Protein AF-A0A9W8E7C9-F1 (afdb_monomer)

Radius of gyration: 23.58 Å; Cα contacts (8 Å, |Δi|>4): 31; chains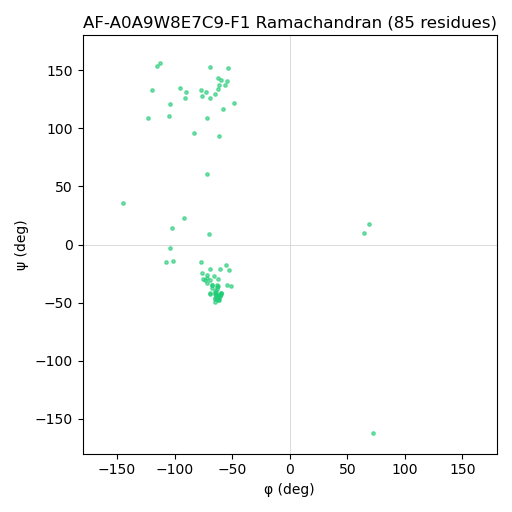: 1; bounding box: 63×36×52 Å

Sequence (87 aa):
MSSTQPTSTTRQQCQRQVLTASFRHKPPQERAELQEAMANTSNWNNLLYTARQRRGPCYDPATGMYHFARNSKLYYSVTDPAHWKPQ

Organism: NCBI:txid2761393

Secondary structure (DSSP, 8-state):
----PPPHHHHHHHHHHHTTTT-----HHHHHHHHHHHHHHHHHHHHHHHHHHHH--EEETTTTEEE--TT-GGGS----GGG----

Mean predicted aligned error: 14.6 Å

Solvent-accessible surface area (backbone atoms only — not comparable to full-atom values): 5656 Å² total; per-residue (Å²): 142,81,86,83,77,83,61,74,68,60,60,58,52,56,60,57,52,67,77,65,75,69,79,67,81,62,56,72,66,61,46,50,53,48,51,50,51,52,50,51,51,51,51,50,51,50,52,52,51,53,50,57,54,67,65,61,68,45,76,38,84,92,77,74,43,72,50,59,60,86,89,36,74,66,61,78,42,95,66,66,78,89,73,74,72,74,130

Foldseek 3Di:
DDDDDDDPVVVVVVVVVVVVPPPPVDPPVVVVVVVVVVVVVVVVVVVVVVVVLVVAWDQDPVVRDTDDDPPDPVVPDPDDSVPDDRD

pLDDT: mean 73.69, std 17.36, range [40.31, 97.62]

Structure (mmCIF, N/CA/C/O backbone):
data_AF-A0A9W8E7C9-F1
#
_entry.id   AF-A0A9W8E7C9-F1
#
loop_
_atom_site.group_PDB
_atom_site.id
_atom_site.type_symbol
_atom_site.label_atom_id
_atom_site.label_alt_id
_atom_site.label_comp_id
_atom_site.label_asym_id
_atom_site.label_entity_id
_atom_site.label_seq_id
_atom_site.pdbx_PDB_ins_code
_atom_site.Cartn_x
_atom_site.Cartn_y
_atom_site.Cartn_z
_atom_site.occupancy
_atom_site.B_iso_or_equiv
_atom_site.auth_seq_id
_atom_site.auth_comp_id
_atom_site.auth_asym_id
_atom_site.auth_atom_id
_atom_site.pdbx_PDB_model_num
ATOM 1 N N . MET A 1 1 ? -50.572 -26.643 -6.445 1.00 42.47 1 MET A N 1
ATOM 2 C CA . MET A 1 1 ? -49.197 -26.695 -5.908 1.00 42.47 1 MET A CA 1
ATOM 3 C C . MET A 1 1 ? -48.455 -25.479 -6.430 1.00 42.47 1 MET A C 1
ATOM 5 O O . MET A 1 1 ? -48.036 -25.495 -7.577 1.00 42.47 1 MET A O 1
ATOM 9 N N . SER A 1 2 ? -48.364 -24.413 -5.635 1.00 40.31 2 SER A N 1
ATOM 10 C CA . SER A 1 2 ? -47.672 -23.181 -6.032 1.00 40.31 2 SER A CA 1
ATOM 11 C C . SER A 1 2 ? -46.599 -22.885 -4.996 1.00 40.31 2 SER A C 1
ATOM 13 O O . SER A 1 2 ? -46.895 -22.598 -3.842 1.00 40.31 2 SER A O 1
ATOM 15 N N . SER A 1 3 ? -45.353 -23.070 -5.422 1.00 48.84 3 SER A N 1
ATOM 16 C CA . SER A 1 3 ? -44.132 -22.812 -4.667 1.00 48.84 3 SER A CA 1
ATOM 17 C C . SER A 1 3 ? -43.927 -21.302 -4.541 1.00 48.84 3 SER A C 1
ATOM 19 O O . SER A 1 3 ? -43.640 -20.625 -5.528 1.00 48.84 3 SER A O 1
ATOM 21 N N . THR A 1 4 ? -44.109 -20.763 -3.338 1.00 56.28 4 THR A N 1
ATOM 22 C CA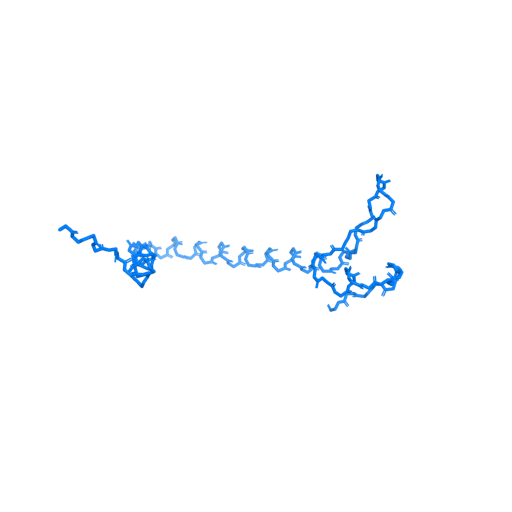 . THR A 1 4 ? -43.816 -19.361 -3.029 1.00 56.28 4 THR A CA 1
ATOM 23 C C . THR A 1 4 ? -42.324 -19.240 -2.729 1.00 56.28 4 THR A C 1
ATOM 25 O O . THR A 1 4 ? -41.883 -19.522 -1.615 1.00 56.28 4 THR A O 1
ATOM 28 N N . GLN A 1 5 ? -41.516 -18.862 -3.720 1.00 55.34 5 GLN A N 1
ATOM 29 C CA . GLN A 1 5 ? -40.121 -18.507 -3.457 1.00 55.34 5 GLN A CA 1
ATOM 30 C C . GLN A 1 5 ? -40.053 -1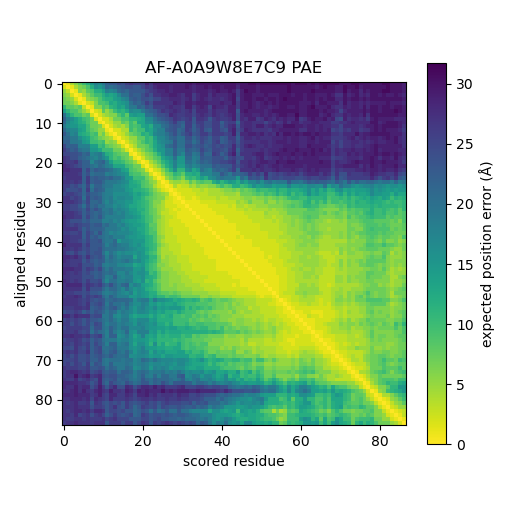7.146 -2.744 1.00 55.34 5 GLN A C 1
ATOM 32 O O . GLN A 1 5 ? -40.684 -16.194 -3.210 1.00 55.34 5 GLN A O 1
ATOM 37 N N . PRO A 1 6 ? -39.302 -17.013 -1.635 1.00 48.91 6 PRO A N 1
ATOM 38 C CA . PRO A 1 6 ? -39.133 -15.728 -0.975 1.00 48.91 6 PRO A CA 1
ATOM 39 C C . PRO A 1 6 ? -38.289 -14.795 -1.851 1.00 48.91 6 PRO A C 1
ATOM 41 O O . PRO A 1 6 ? -37.175 -15.124 -2.263 1.00 48.91 6 PRO A O 1
ATOM 44 N N . THR A 1 7 ? -38.839 -13.615 -2.125 1.00 49.34 7 THR A N 1
ATOM 45 C CA . THR A 1 7 ? -38.187 -12.523 -2.845 1.00 49.34 7 THR A CA 1
ATOM 46 C C . THR A 1 7 ? -36.922 -12.063 -2.110 1.00 49.34 7 THR A C 1
ATOM 48 O O . THR A 1 7 ? -36.848 -12.015 -0.880 1.00 49.34 7 THR A O 1
ATOM 51 N N . SER A 1 8 ? -35.885 -11.745 -2.887 1.00 53.84 8 SER A N 1
ATOM 52 C CA . SER A 1 8 ? -34.506 -11.458 -2.454 1.00 53.84 8 SER A CA 1
ATOM 53 C C . SER A 1 8 ? -34.362 -10.391 -1.358 1.00 53.84 8 SER A C 1
ATOM 55 O O . SER A 1 8 ? -33.376 -10.400 -0.617 1.00 53.84 8 SER A O 1
ATOM 57 N N . THR A 1 9 ? -35.353 -9.515 -1.199 1.00 53.38 9 THR A N 1
ATOM 58 C CA . THR A 1 9 ? -35.397 -8.463 -0.176 1.00 53.38 9 THR A CA 1
ATOM 59 C C . THR A 1 9 ? -35.419 -9.019 1.254 1.00 53.38 9 THR A C 1
ATOM 61 O O . THR A 1 9 ? -34.779 -8.459 2.145 1.00 53.38 9 THR A O 1
ATOM 64 N N . THR A 1 10 ? -36.067 -10.165 1.489 1.00 51.72 10 THR A N 1
ATOM 65 C CA . THR A 1 10 ? -36.188 -10.748 2.839 1.00 51.72 10 THR A CA 1
ATOM 66 C C . THR A 1 10 ? -34.858 -11.322 3.346 1.00 51.72 10 THR A C 1
ATOM 68 O O . THR A 1 10 ? -34.540 -11.202 4.529 1.00 51.72 10 THR A O 1
ATOM 71 N N . ARG A 1 11 ? -34.011 -11.867 2.455 1.00 50.06 11 ARG A N 1
ATOM 72 C CA . ARG A 1 11 ? -32.673 -12.379 2.824 1.00 50.06 11 ARG A CA 1
ATOM 73 C C . ARG A 1 11 ? -31.738 -11.273 3.316 1.00 50.06 11 ARG A C 1
ATOM 75 O O . ARG A 1 11 ? -31.010 -11.485 4.284 1.00 50.06 11 ARG A O 1
ATOM 82 N N . GLN A 1 12 ? -31.773 -10.098 2.686 1.00 54.03 12 GLN A N 1
ATOM 83 C CA . GLN A 1 12 ? -30.963 -8.953 3.119 1.00 54.03 12 GLN A CA 1
ATOM 84 C C . GLN A 1 12 ? -31.405 -8.409 4.482 1.00 54.03 12 GLN A C 1
ATOM 86 O O . GLN A 1 12 ? -30.562 -7.996 5.279 1.00 54.03 12 GLN A O 1
ATOM 91 N N . GLN A 1 13 ? -32.705 -8.441 4.787 1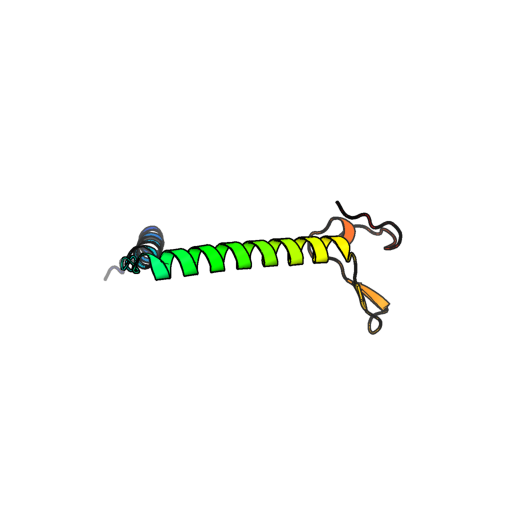.00 50.56 13 GLN A N 1
ATOM 92 C CA . GLN A 1 13 ? -33.206 -8.006 6.092 1.00 50.56 13 GLN A CA 1
ATOM 93 C C . GLN A 1 13 ? -32.803 -8.960 7.223 1.00 50.56 13 GLN A C 1
ATOM 95 O O . GLN A 1 13 ? -32.329 -8.485 8.255 1.00 50.56 13 GLN A O 1
ATOM 100 N N . CYS A 1 14 ? -32.877 -10.280 7.022 1.00 51.12 14 CYS A N 1
ATOM 101 C CA . CYS A 1 14 ? -32.397 -11.237 8.024 1.00 51.12 14 CYS A CA 1
ATOM 102 C C . CYS A 1 14 ? -30.881 -11.124 8.264 1.00 51.12 14 CYS A C 1
ATOM 104 O O . CYS A 1 14 ? -30.444 -11.213 9.407 1.00 51.12 14 CYS A O 1
ATOM 106 N N . GLN A 1 15 ? -30.070 -10.849 7.233 1.00 54.56 15 GLN A N 1
ATOM 107 C CA . GLN A 1 15 ? -28.624 -10.639 7.412 1.00 54.56 15 GLN A CA 1
ATOM 108 C C . GLN A 1 15 ? -28.293 -9.359 8.197 1.00 54.56 15 GLN A C 1
ATOM 110 O O . GLN A 1 15 ? -27.356 -9.360 8.993 1.00 54.56 15 GLN A O 1
ATOM 115 N N . ARG A 1 16 ? -29.071 -8.278 8.039 1.00 50.06 1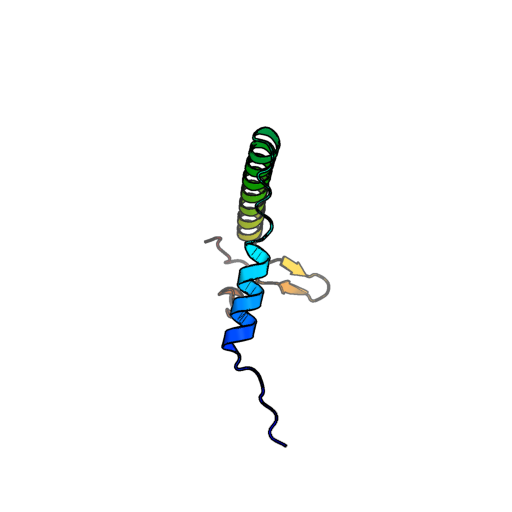6 ARG A N 1
ATOM 116 C CA . ARG A 1 16 ? -28.868 -7.044 8.825 1.00 50.06 16 ARG A CA 1
ATOM 117 C C . ARG A 1 16 ? -29.285 -7.191 10.290 1.00 50.06 16 ARG A C 1
ATOM 119 O O . ARG A 1 16 ? -28.692 -6.532 11.136 1.00 50.06 16 ARG A O 1
ATOM 126 N N . GLN A 1 17 ? -30.253 -8.053 10.600 1.00 49.59 17 GLN A N 1
ATOM 127 C CA . GLN A 1 17 ? -30.746 -8.251 11.970 1.00 49.59 17 GLN A CA 1
ATOM 128 C C . GLN A 1 17 ? -29.799 -9.080 12.856 1.00 49.59 17 GLN A C 1
ATOM 130 O O . GLN A 1 17 ? -29.788 -8.900 14.071 1.00 49.59 17 GLN A O 1
ATOM 135 N N . VAL A 1 18 ? -28.946 -9.933 12.277 1.00 50.59 18 VAL A N 1
ATOM 136 C CA . VAL A 1 18 ? -27.944 -10.692 13.056 1.00 50.59 18 VAL A CA 1
ATOM 137 C C . VAL A 1 18 ? -26.806 -9.786 13.552 1.00 50.59 18 VAL A C 1
ATOM 139 O O . VAL A 1 18 ? -26.222 -10.046 14.599 1.00 50.59 18 VAL A O 1
ATOM 142 N N . LEU A 1 19 ? -26.530 -8.671 12.866 1.00 52.03 19 LEU A N 1
ATOM 143 C CA . LEU A 1 19 ? -25.488 -7.719 13.271 1.00 52.03 19 LEU A CA 1
ATOM 144 C C . LEU A 1 19 ? -25.905 -6.806 14.438 1.00 52.03 19 LEU A C 1
ATOM 146 O O . LEU A 1 19 ? -25.044 -6.178 15.049 1.00 52.03 19 LEU A O 1
ATOM 150 N N . THR A 1 20 ? -27.199 -6.719 14.767 1.00 51.19 20 THR A N 1
ATOM 151 C CA . THR A 1 20 ? -27.705 -5.813 15.815 1.00 51.19 20 THR A CA 1
ATOM 152 C C . THR A 1 20 ? -28.010 -6.512 17.142 1.00 51.19 20 THR A C 1
ATOM 154 O O . THR A 1 20 ? -28.144 -5.844 18.165 1.00 51.19 20 THR A O 1
ATOM 157 N N . ALA A 1 21 ? -28.085 -7.845 17.168 1.00 51.72 21 ALA A N 1
ATOM 158 C CA . ALA A 1 21 ? -28.584 -8.617 18.311 1.00 51.72 21 ALA A CA 1
ATOM 159 C C . ALA A 1 21 ? -27.513 -9.068 19.329 1.00 51.72 21 ALA A C 1
ATOM 161 O O . ALA A 1 21 ? -27.721 -10.027 20.069 1.00 51.72 21 ALA A O 1
ATOM 162 N N . SER A 1 22 ? -26.356 -8.405 19.410 1.00 52.41 22 SER A N 1
ATOM 163 C CA . SER A 1 22 ? -25.365 -8.694 20.465 1.00 52.41 22 SER A CA 1
ATOM 164 C C . SER A 1 22 ? -24.602 -7.465 20.950 1.00 52.41 22 SER A C 1
ATOM 166 O O . SER A 1 22 ? -23.453 -7.558 21.376 1.00 52.41 22 SER A O 1
ATOM 168 N N . PHE A 1 23 ? -25.274 -6.312 21.014 1.00 52.12 23 PHE A N 1
ATOM 169 C CA . PHE A 1 23 ? -24.858 -5.232 21.914 1.00 52.12 23 PHE A CA 1
ATOM 170 C C . PHE A 1 23 ? -25.162 -5.621 23.368 1.00 52.12 23 PHE A C 1
ATOM 172 O O . PHE A 1 23 ? -25.913 -4.958 24.078 1.00 52.12 23 PHE A O 1
ATOM 179 N N . ARG A 1 24 ? -24.561 -6.719 23.840 1.00 61.12 24 ARG A N 1
ATOM 180 C CA . ARG A 1 24 ? -24.347 -6.906 25.271 1.00 61.12 24 ARG A CA 1
ATOM 181 C C . ARG A 1 24 ? -23.513 -5.700 25.683 1.00 61.12 24 ARG A C 1
ATOM 183 O O . ARG A 1 24 ? -22.433 -5.491 25.128 1.00 61.12 24 ARG A O 1
ATOM 190 N N . HIS A 1 25 ? -24.043 -4.843 26.549 1.00 61.16 25 HIS A N 1
ATOM 191 C CA . HIS A 1 25 ? -23.294 -3.704 27.062 1.00 61.16 25 HIS A CA 1
ATOM 192 C C . HIS A 1 25 ? -22.074 -4.249 27.807 1.00 61.16 25 HIS A C 1
ATOM 194 O O . HIS A 1 25 ? -22.164 -4.629 28.969 1.00 61.16 25 HIS A O 1
ATOM 200 N N . LYS A 1 26 ? -20.950 -4.353 27.094 1.00 68.00 26 LYS A N 1
ATOM 201 C CA . LYS A 1 26 ? -19.654 -4.669 27.678 1.00 68.00 26 LYS A CA 1
ATOM 202 C C . LYS A 1 26 ? -19.370 -3.654 28.789 1.00 68.00 26 LYS A C 1
ATOM 204 O O . LYS A 1 26 ? -19.717 -2.477 28.601 1.00 68.00 26 LYS A O 1
ATOM 209 N N . PRO A 1 27 ? -18.790 -4.076 29.925 1.00 83.38 27 PRO A N 1
ATOM 210 C CA . PRO A 1 27 ? -18.421 -3.159 30.991 1.00 83.38 27 PRO A CA 1
ATOM 211 C C . PRO A 1 27 ? -17.544 -2.020 30.435 1.00 83.38 27 PRO A C 1
ATOM 213 O O . PRO A 1 27 ? -16.845 -2.219 29.437 1.00 83.38 27 PRO A O 1
ATOM 216 N N . PRO A 1 28 ? -17.572 -0.820 31.046 1.00 83.69 28 PRO A N 1
ATOM 217 C CA . PRO A 1 28 ? -16.852 0.354 30.542 1.00 83.69 28 PRO A CA 1
ATOM 218 C C . PRO A 1 28 ? -15.371 0.097 30.237 1.00 83.69 28 PRO A C 1
ATOM 220 O O . PRO A 1 28 ? -14.855 0.608 29.248 1.00 83.69 28 PRO A O 1
ATOM 223 N N . GLN A 1 29 ? -14.719 -0.747 31.037 1.00 85.81 29 GLN A N 1
ATOM 224 C CA . GLN A 1 29 ? -13.325 -1.136 30.846 1.00 85.81 29 GLN A CA 1
ATOM 225 C C . GLN A 1 29 ? -13.101 -1.924 29.546 1.00 85.81 29 GLN A C 1
ATOM 227 O O . GLN A 1 29 ? -12.268 -1.541 28.733 1.00 85.81 29 GLN A O 1
ATOM 232 N N . GLU A 1 30 ? -13.908 -2.952 29.278 1.00 85.00 30 GLU A N 1
ATOM 233 C CA . GLU A 1 30 ? -13.792 -3.753 28.051 1.00 85.00 30 GLU A CA 1
ATOM 234 C C . GLU A 1 30 ? -14.122 -2.920 26.793 1.00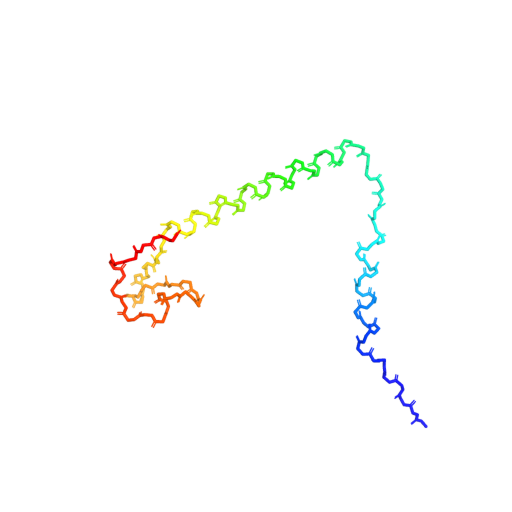 85.00 30 GLU A C 1
ATOM 236 O O . GLU A 1 30 ? -13.617 -3.179 25.702 1.00 85.00 30 GLU A O 1
ATOM 241 N N . ARG A 1 31 ? -14.953 -1.875 26.925 1.00 83.62 31 ARG A N 1
ATOM 242 C CA . ARG A 1 31 ? -15.192 -0.903 25.843 1.00 83.62 31 ARG A CA 1
ATOM 243 C C . ARG A 1 31 ? -13.964 -0.039 25.560 1.00 83.62 31 ARG A C 1
ATOM 245 O O . ARG A 1 31 ? -13.679 0.205 24.390 1.00 83.62 31 ARG A O 1
ATOM 252 N N . ALA A 1 32 ? -13.264 0.411 26.600 1.00 86.94 32 ALA A N 1
ATOM 253 C CA . ALA A 1 32 ? -12.032 1.181 26.458 1.00 86.94 32 ALA A CA 1
ATOM 254 C C . ALA A 1 32 ? -10.924 0.335 25.810 1.00 86.94 32 ALA A C 1
ATOM 256 O O . ALA A 1 32 ? -10.322 0.772 24.833 1.00 86.94 32 ALA A O 1
ATOM 257 N N . GLU A 1 33 ? -10.746 -0.907 26.267 1.00 92.25 33 GLU A N 1
ATOM 258 C CA . GLU A 1 33 ? -9.804 -1.873 25.683 1.00 92.25 33 GLU A CA 1
ATOM 259 C C . GLU A 1 33 ? -10.134 -2.170 24.210 1.00 92.25 33 GLU A C 1
ATOM 261 O O . GLU A 1 33 ? -9.248 -2.190 23.355 1.00 92.25 33 GLU A O 1
ATOM 266 N N . LEU A 1 34 ? -11.421 -2.334 23.871 1.00 91.12 34 LEU A N 1
ATOM 267 C CA . LEU A 1 34 ? -11.854 -2.501 22.481 1.00 91.12 34 LEU A CA 1
ATOM 268 C C . LEU A 1 34 ? -11.521 -1.265 21.635 1.00 91.12 34 LEU A C 1
ATOM 270 O O . LEU A 1 34 ? -11.032 -1.403 20.516 1.00 91.12 34 LEU A O 1
ATOM 274 N N . GLN A 1 35 ? -11.787 -0.062 22.145 1.00 91.69 35 GLN A N 1
ATOM 275 C CA . GLN A 1 35 ? -11.516 1.182 21.428 1.00 91.69 35 GLN A CA 1
ATOM 276 C C . GLN A 1 35 ? -10.015 1.379 21.185 1.00 91.69 35 GLN A C 1
ATOM 278 O O . GLN A 1 35 ? -9.622 1.759 20.081 1.00 91.69 35 GLN A O 1
ATOM 283 N N . GLU A 1 36 ? -9.179 1.064 22.174 1.00 95.06 36 GLU A N 1
ATOM 284 C CA . GLU A 1 36 ? -7.723 1.065 22.039 1.00 95.06 36 GLU A CA 1
ATOM 285 C C . GLU A 1 36 ? -7.262 0.043 20.994 1.00 95.06 36 GLU A C 1
ATOM 287 O O . GLU A 1 36 ? -6.509 0.385 20.079 1.00 95.06 36 GLU A O 1
ATOM 292 N N . ALA A 1 37 ? -7.775 -1.189 21.051 1.00 94.94 37 ALA A N 1
ATOM 293 C CA . ALA A 1 37 ? -7.458 -2.228 20.077 1.00 94.94 37 ALA A CA 1
ATOM 294 C C . ALA A 1 37 ? -7.856 -1.819 18.649 1.00 94.94 37 ALA A C 1
ATOM 296 O O . ALA A 1 37 ? -7.089 -2.030 17.705 1.00 94.94 37 ALA A O 1
ATOM 297 N N . MET A 1 38 ? -9.023 -1.192 18.472 1.00 94.31 38 MET A N 1
ATOM 298 C CA . MET A 1 38 ? -9.475 -0.670 17.179 1.00 94.31 38 MET A CA 1
ATOM 299 C C . MET A 1 38 ? -8.572 0.462 16.679 1.00 94.31 38 MET A C 1
ATOM 301 O O . MET A 1 38 ? -8.205 0.469 15.502 1.00 94.31 38 MET A O 1
ATOM 305 N N . ALA A 1 39 ? -8.172 1.388 17.553 1.00 95.38 39 ALA A N 1
ATOM 306 C CA . ALA A 1 39 ? -7.261 2.475 17.203 1.00 95.38 39 ALA A CA 1
ATOM 307 C C . ALA A 1 39 ? -5.874 1.947 16.807 1.00 95.38 39 ALA A C 1
ATOM 309 O O . ALA A 1 39 ? -5.340 2.338 15.768 1.00 95.38 39 ALA A O 1
ATOM 310 N N . ASN A 1 40 ? -5.328 1.002 17.574 1.00 97.19 40 ASN A N 1
ATOM 311 C CA . ASN A 1 40 ? -4.049 0.363 17.280 1.00 97.19 40 ASN A CA 1
ATOM 312 C C . ASN A 1 40 ? -4.107 -0.407 15.951 1.00 97.19 40 ASN A C 1
ATOM 314 O O . ASN A 1 40 ? -3.240 -0.247 15.094 1.00 97.19 40 ASN A O 1
ATOM 318 N N . THR A 1 41 ? -5.180 -1.169 15.724 1.00 96.62 41 THR A N 1
ATOM 319 C CA . THR A 1 41 ? -5.398 -1.894 14.461 1.00 96.62 41 THR A CA 1
ATOM 320 C C . THR A 1 41 ? -5.491 -0.930 13.278 1.00 96.62 41 THR A C 1
ATOM 322 O O . THR A 1 41 ? -4.880 -1.164 12.237 1.00 96.62 41 THR A O 1
ATOM 325 N N . SER A 1 42 ? -6.210 0.185 13.432 1.00 96.25 42 SER A N 1
ATOM 326 C CA . SER A 1 42 ? -6.295 1.236 12.413 1.00 96.25 42 SER A CA 1
ATOM 327 C C . SER A 1 42 ? -4.923 1.845 12.109 1.00 96.25 42 SER A C 1
ATOM 329 O O . SER A 1 42 ? -4.551 1.992 10.944 1.00 96.25 42 SER A O 1
ATOM 331 N N . ASN A 1 43 ? -4.125 2.123 13.143 1.00 97.62 43 ASN A N 1
ATOM 332 C CA . ASN A 1 43 ? -2.773 2.646 12.985 1.00 97.62 43 ASN A CA 1
ATOM 333 C C . ASN A 1 43 ? -1.873 1.670 12.213 1.00 97.62 43 ASN A C 1
ATOM 335 O O . ASN A 1 43 ? -1.237 2.054 11.231 1.00 97.62 43 ASN A O 1
ATOM 339 N N . TRP A 1 44 ? -1.886 0.388 12.583 1.00 97.31 44 TRP A N 1
ATOM 340 C CA . TRP A 1 44 ? -1.155 -0.654 11.859 1.00 97.31 44 TRP A CA 1
ATOM 341 C C . TRP A 1 44 ? -1.601 -0.784 10.406 1.00 97.31 44 TRP A C 1
ATOM 343 O O . TRP A 1 44 ? -0.758 -0.873 9.514 1.00 97.31 44 TRP A O 1
ATOM 353 N N . ASN A 1 45 ? -2.905 -0.732 10.140 1.00 97.19 45 ASN A N 1
ATOM 354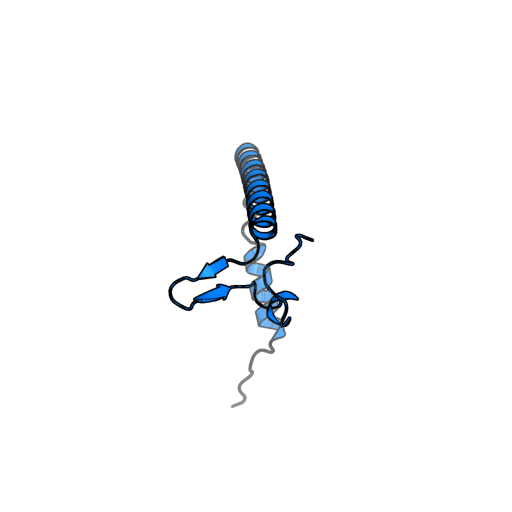 C CA . ASN A 1 45 ? -3.426 -0.769 8.777 1.00 97.19 45 ASN A CA 1
ATOM 355 C C . ASN A 1 45 ? -2.904 0.408 7.943 1.00 97.19 45 ASN A C 1
ATOM 357 O O . ASN A 1 45 ? -2.461 0.201 6.813 1.00 97.19 45 ASN A O 1
ATOM 361 N N . ASN A 1 46 ? -2.881 1.619 8.505 1.00 95.44 46 ASN A N 1
ATOM 362 C CA . ASN A 1 46 ? -2.331 2.797 7.832 1.00 95.44 46 ASN A CA 1
ATOM 363 C C . ASN A 1 46 ? -0.822 2.663 7.577 1.00 95.44 46 ASN A C 1
ATOM 365 O O . ASN A 1 46 ? -0.348 2.953 6.474 1.00 95.44 46 ASN A O 1
ATOM 369 N N . LEU A 1 47 ? -0.059 2.169 8.554 1.00 96.06 47 LEU A N 1
ATOM 370 C CA . LEU A 1 47 ? 1.378 1.921 8.400 1.00 96.06 47 LEU A CA 1
ATOM 371 C C . LEU A 1 47 ? 1.662 0.897 7.295 1.00 96.06 47 LEU A C 1
ATOM 373 O O . LEU A 1 47 ? 2.500 1.128 6.426 1.00 96.06 47 LEU A O 1
ATOM 377 N N . LEU A 1 48 ? 0.930 -0.214 7.268 1.00 94.06 48 LEU A N 1
ATOM 378 C CA . LEU A 1 48 ? 1.101 -1.244 6.244 1.00 94.06 48 LEU A CA 1
ATOM 379 C C . LEU A 1 48 ? 0.677 -0.753 4.857 1.00 94.06 48 LEU A C 1
ATOM 381 O O . LEU A 1 48 ? 1.329 -1.076 3.861 1.00 94.06 48 LEU A O 1
ATOM 385 N N . TYR A 1 49 ? -0.387 0.044 4.778 1.00 90.81 49 TYR A N 1
ATOM 386 C CA . TYR A 1 49 ? -0.851 0.616 3.520 1.00 90.81 49 TYR A CA 1
ATOM 387 C C . TYR A 1 49 ? 0.176 1.593 2.937 1.00 90.81 49 TYR A C 1
ATOM 389 O O . TYR A 1 49 ? 0.551 1.470 1.770 1.00 90.81 49 TYR A O 1
ATOM 397 N N . THR A 1 50 ? 0.708 2.494 3.763 1.00 90.00 50 THR A N 1
ATOM 398 C CA . THR A 1 50 ? 1.748 3.449 3.351 1.00 90.00 50 THR A CA 1
ATOM 399 C C . THR A 1 50 ? 3.056 2.750 2.981 1.00 90.00 50 THR A C 1
ATOM 401 O O . THR A 1 50 ? 3.652 3.070 1.952 1.00 90.00 50 THR A O 1
ATOM 404 N N . ALA A 1 51 ? 3.486 1.739 3.741 1.00 89.88 51 ALA A N 1
ATOM 405 C CA . ALA A 1 51 ? 4.659 0.935 3.400 1.00 89.88 51 ALA A CA 1
ATOM 406 C C . ALA A 1 51 ? 4.484 0.211 2.054 1.00 89.88 51 ALA A C 1
ATOM 408 O O . ALA A 1 51 ? 5.381 0.238 1.210 1.00 89.88 51 ALA A O 1
ATOM 409 N N . ARG A 1 52 ? 3.307 -0.385 1.810 1.00 86.31 52 ARG A N 1
ATOM 410 C CA . ARG A 1 52 ? 2.981 -1.026 0.527 1.00 86.31 52 ARG A CA 1
ATOM 411 C C . ARG A 1 52 ? 3.019 -0.029 -0.626 1.00 86.31 52 ARG A C 1
ATOM 413 O O . ARG A 1 52 ? 3.558 -0.364 -1.677 1.00 86.31 52 ARG A O 1
ATOM 420 N N . GLN A 1 53 ? 2.464 1.166 -0.438 1.00 83.69 53 GLN A N 1
ATOM 421 C CA . GLN A 1 53 ? 2.506 2.218 -1.450 1.00 83.69 53 GLN A CA 1
ATOM 422 C C . GLN A 1 53 ? 3.933 2.669 -1.746 1.00 83.69 53 GLN A C 1
ATOM 424 O O . GLN A 1 53 ? 4.239 2.885 -2.906 1.00 83.69 53 GLN A O 1
ATOM 429 N N . ARG A 1 54 ? 4.809 2.767 -0.738 1.00 84.81 54 ARG A N 1
ATOM 430 C CA . A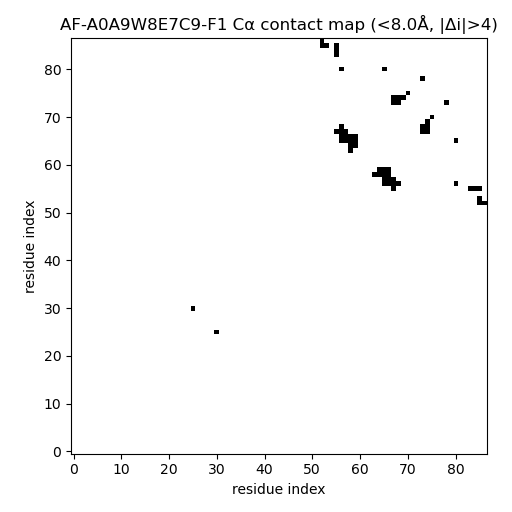RG A 1 54 ? 6.206 3.203 -0.903 1.00 84.81 54 ARG A CA 1
ATOM 431 C C . ARG A 1 54 ? 7.128 2.149 -1.514 1.00 84.81 54 ARG A C 1
ATOM 433 O O . ARG A 1 54 ? 8.093 2.521 -2.167 1.00 84.81 54 ARG A O 1
ATOM 440 N N . ARG A 1 55 ? 6.853 0.856 -1.306 1.00 84.56 55 ARG A N 1
ATOM 441 C CA . ARG A 1 55 ? 7.701 -0.244 -1.802 1.00 84.56 55 ARG A CA 1
ATOM 442 C C . ARG A 1 55 ? 7.791 -0.289 -3.330 1.00 84.56 55 ARG A C 1
ATOM 444 O O . ARG A 1 55 ? 8.832 -0.655 -3.859 1.00 84.56 55 ARG A O 1
ATOM 451 N N . GLY A 1 56 ? 6.701 0.038 -4.020 1.00 81.62 56 GLY A N 1
ATOM 452 C CA . GLY A 1 56 ? 6.636 -0.042 -5.476 1.00 81.62 56 GLY A CA 1
ATOM 453 C C . GLY A 1 56 ? 6.571 -1.479 -6.030 1.00 81.62 56 GLY A C 1
ATOM 454 O O . GLY A 1 56 ? 6.179 -2.411 -5.309 1.00 81.62 56 GLY A O 1
ATOM 455 N N . PRO A 1 57 ? 6.882 -1.650 -7.330 1.00 84.94 57 PRO A N 1
ATOM 456 C CA . PRO A 1 57 ? 6.840 -2.932 -8.036 1.00 84.94 57 PRO A CA 1
ATOM 457 C C . PRO A 1 57 ? 7.824 -3.949 -7.453 1.00 84.94 57 PRO A C 1
ATOM 459 O O . PRO A 1 57 ? 8.931 -3.599 -7.054 1.00 84.94 57 PRO A O 1
ATOM 462 N N . CYS A 1 58 ? 7.436 -5.223 -7.422 1.00 86.62 58 CYS A N 1
ATOM 463 C CA . CYS A 1 58 ? 8.287 -6.292 -6.900 1.00 86.62 58 CYS A CA 1
ATOM 464 C C . CYS A 1 58 ? 8.873 -7.104 -8.055 1.00 86.62 58 CYS A C 1
ATOM 466 O O . CYS A 1 58 ? 8.115 -7.659 -8.845 1.00 86.62 58 CYS A O 1
ATOM 468 N N . TYR A 1 59 ? 10.201 -7.161 -8.158 1.00 86.69 59 TYR A N 1
ATOM 469 C CA . TYR A 1 59 ? 10.875 -7.987 -9.159 1.00 86.69 59 TYR A CA 1
ATOM 470 C C . TYR A 1 59 ? 10.849 -9.462 -8.750 1.00 86.69 59 TYR A C 1
ATOM 472 O O . TYR A 1 59 ? 11.246 -9.796 -7.632 1.00 86.69 59 TYR A O 1
ATOM 480 N N . ASP A 1 60 ? 10.397 -10.331 -9.650 1.00 90.94 60 ASP A N 1
ATOM 481 C CA . ASP A 1 60 ? 10.407 -11.780 -9.472 1.00 90.94 60 ASP A CA 1
ATOM 482 C C . ASP A 1 60 ? 11.531 -12.414 -10.310 1.00 90.94 60 ASP A C 1
ATOM 484 O O . ASP A 1 60 ? 11.442 -12.452 -11.541 1.00 90.94 60 ASP A O 1
ATOM 488 N N . PRO A 1 61 ? 12.589 -12.937 -9.663 1.00 90.25 61 PRO A N 1
ATOM 489 C CA . PRO A 1 61 ? 13.736 -13.496 -10.365 1.00 90.25 61 PRO A CA 1
ATOM 490 C C . PRO A 1 61 ? 13.420 -14.807 -11.092 1.00 90.25 61 PRO A C 1
ATOM 492 O O . PRO A 1 61 ? 14.147 -15.158 -12.015 1.00 90.25 61 PRO A O 1
ATOM 495 N N . ALA A 1 62 ? 12.362 -15.532 -10.708 1.00 94.06 62 ALA A N 1
ATOM 496 C CA . ALA A 1 62 ? 12.007 -16.793 -11.354 1.00 94.06 62 ALA A CA 1
ATOM 497 C C . ALA A 1 62 ? 11.392 -16.573 -12.743 1.00 94.06 62 ALA A C 1
ATOM 499 O O . ALA A 1 62 ? 11.552 -17.406 -13.632 1.00 94.06 62 ALA A O 1
ATOM 500 N N . THR A 1 63 ? 10.698 -15.449 -12.932 1.00 88.56 63 THR A N 1
ATOM 501 C CA . THR A 1 63 ? 10.036 -15.098 -14.196 1.00 88.56 63 THR A CA 1
ATOM 502 C C . THR A 1 63 ? 10.743 -13.984 -14.962 1.00 88.56 63 THR A C 1
ATOM 504 O O . THR A 1 63 ? 10.460 -13.785 -16.141 1.00 88.56 63 THR A O 1
ATOM 507 N N . GLY A 1 64 ? 11.651 -13.249 -14.312 1.00 85.44 64 GLY A N 1
ATOM 508 C CA . GLY A 1 64 ? 12.293 -12.067 -14.885 1.00 85.44 64 GLY A CA 1
ATOM 509 C C . GLY A 1 64 ? 11.334 -10.886 -15.066 1.00 85.44 64 GLY A C 1
ATOM 510 O O . GLY A 1 64 ? 11.624 -9.973 -15.837 1.00 85.44 64 GLY A O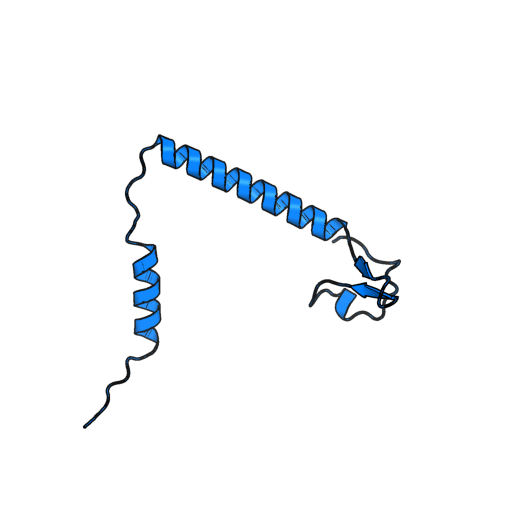 1
ATOM 511 N N . MET A 1 65 ? 10.177 -10.900 -14.393 1.00 84.25 65 MET A N 1
ATOM 512 C CA . MET A 1 65 ? 9.122 -9.897 -14.542 1.00 84.25 65 MET A CA 1
ATOM 513 C C . MET A 1 65 ? 8.909 -9.088 -13.260 1.00 84.25 65 MET A C 1
ATOM 515 O O . MET A 1 65 ? 9.133 -9.560 -12.145 1.00 84.25 65 MET A O 1
ATOM 519 N N . TYR A 1 66 ? 8.418 -7.857 -13.415 1.00 85.56 66 TYR A N 1
ATOM 520 C CA . TYR A 1 66 ? 7.949 -7.042 -12.295 1.00 85.56 66 TYR A CA 1
ATOM 521 C C . TYR A 1 66 ? 6.460 -7.275 -12.036 1.00 85.56 66 TYR A C 1
ATOM 523 O O . TYR A 1 66 ? 5.629 -7.180 -12.939 1.00 85.56 66 TYR A O 1
ATOM 531 N N . HIS A 1 67 ? 6.112 -7.517 -10.775 1.00 85.31 67 HIS A N 1
ATOM 532 C CA . HIS A 1 67 ? 4.735 -7.624 -10.308 1.00 85.31 67 HIS A CA 1
ATOM 533 C C . HIS A 1 67 ? 4.213 -6.267 -9.847 1.00 85.31 67 HIS A C 1
ATOM 535 O O . HIS A 1 67 ? 4.783 -5.618 -8.961 1.00 85.31 67 HIS A O 1
ATOM 541 N N . PHE A 1 68 ? 3.074 -5.876 -10.411 1.00 84.25 68 PHE A N 1
ATOM 542 C CA . PHE A 1 68 ? 2.356 -4.650 -10.078 1.00 84.25 68 PHE A CA 1
ATOM 543 C C . PHE A 1 68 ? 1.020 -4.974 -9.408 1.00 84.25 68 PHE A C 1
ATOM 545 O O . PHE A 1 68 ? 0.440 -6.042 -9.609 1.00 84.25 68 PHE A O 1
ATOM 552 N N . ALA A 1 69 ? 0.490 -4.033 -8.624 1.00 82.19 69 ALA A N 1
ATOM 553 C CA . ALA A 1 69 ? -0.854 -4.179 -8.080 1.00 82.19 69 ALA A CA 1
ATOM 554 C C . ALA A 1 69 ? -1.880 -4.231 -9.222 1.00 82.19 69 ALA A C 1
ATOM 556 O O . ALA A 1 69 ? -1.850 -3.405 -10.139 1.00 82.19 69 ALA A O 1
ATOM 557 N N . ARG A 1 70 ? -2.806 -5.189 -9.150 1.00 80.19 70 ARG A N 1
ATOM 558 C CA . ARG A 1 70 ? -3.897 -5.327 -10.118 1.00 80.19 70 ARG A CA 1
ATOM 559 C C . ARG A 1 70 ? -4.699 -4.025 -10.195 1.00 80.19 70 ARG A C 1
ATOM 561 O O . ARG A 1 70 ? -4.994 -3.424 -9.165 1.00 80.19 70 ARG A O 1
ATOM 568 N N . ASN A 1 71 ? -5.046 -3.606 -11.409 1.00 77.75 71 ASN A N 1
ATOM 569 C CA . ASN A 1 71 ? -5.725 -2.338 -11.708 1.00 77.75 71 ASN A CA 1
ATOM 570 C C . ASN A 1 71 ? -4.918 -1.067 -11.388 1.00 77.75 71 ASN A C 1
ATOM 572 O O . ASN A 1 71 ? -5.464 0.035 -11.439 1.00 77.75 71 ASN A O 1
ATOM 576 N N . SER A 1 72 ? -3.628 -1.178 -11.061 1.00 75.56 72 SER A N 1
ATOM 577 C CA . SER A 1 72 ? -2.772 0.006 -11.007 1.00 75.56 72 SER A CA 1
ATOM 578 C C . SER A 1 72 ? -2.543 0.549 -12.417 1.00 75.56 72 SER A C 1
ATOM 580 O O . SER A 1 72 ? -2.549 -0.199 -13.391 1.00 75.56 72 SER A O 1
ATOM 582 N N . LYS A 1 73 ? -2.293 1.857 -12.542 1.00 74.44 73 LYS A N 1
ATOM 583 C CA . LYS A 1 73 ? -1.931 2.458 -13.838 1.00 74.44 73 LYS A CA 1
ATOM 584 C C . LYS A 1 73 ? -0.718 1.761 -14.470 1.00 74.44 73 LYS A C 1
ATOM 586 O O . LYS A 1 73 ? -0.691 1.589 -15.678 1.00 74.44 73 LYS A O 1
ATOM 591 N N . LEU A 1 74 ? 0.220 1.310 -13.634 1.00 70.69 74 LEU A N 1
ATOM 592 C CA . LEU A 1 74 ? 1.430 0.592 -14.045 1.00 70.69 74 LEU A CA 1
ATOM 593 C C . LEU A 1 74 ? 1.146 -0.807 -14.582 1.00 70.69 74 LEU A C 1
ATOM 595 O O . LEU A 1 74 ? 1.866 -1.294 -15.436 1.00 70.69 74 LEU A O 1
ATOM 599 N N . TYR A 1 75 ? 0.084 -1.451 -14.093 1.00 70.19 75 TYR A N 1
ATOM 600 C CA . TYR A 1 75 ? -0.322 -2.771 -14.568 1.00 70.19 75 TYR A CA 1
ATOM 601 C C . TYR A 1 75 ? -0.706 -2.755 -16.056 1.00 70.19 75 TYR A C 1
ATOM 603 O O . TYR A 1 75 ? -0.539 -3.754 -16.745 1.00 70.19 75 TYR A O 1
ATOM 611 N N . TYR A 1 76 ? -1.213 -1.620 -16.548 1.00 66.31 76 TYR A N 1
ATOM 612 C CA . TYR A 1 76 ? -1.603 -1.433 -17.948 1.00 66.31 76 TYR A CA 1
ATOM 613 C C . TYR A 1 76 ? -0.607 -0.604 -18.753 1.00 66.31 76 TYR A C 1
ATOM 615 O O . TYR A 1 76 ? -0.823 -0.379 -19.944 1.00 66.31 76 TYR A O 1
ATOM 623 N N . SER A 1 77 ? 0.449 -0.099 -18.120 1.00 66.00 77 SER A N 1
ATOM 624 C CA . SER A 1 77 ? 1.410 0.744 -18.802 1.00 66.00 77 SER A CA 1
ATOM 625 C C . SER A 1 77 ? 2.580 -0.106 -19.283 1.00 66.00 77 SER A C 1
ATOM 627 O O . SER A 1 77 ? 3.134 -0.909 -18.544 1.00 66.00 77 SER A O 1
ATOM 629 N N . VAL A 1 78 ? 2.997 0.100 -20.532 1.00 59.09 78 VAL A N 1
ATOM 630 C CA . VAL A 1 78 ? 4.216 -0.508 -21.112 1.00 59.09 78 VAL A CA 1
ATOM 631 C C . VAL A 1 78 ? 5.488 0.102 -20.487 1.00 59.09 78 VAL A C 1
ATOM 633 O O . VAL A 1 78 ? 6.594 -0.065 -20.986 1.00 59.09 78 VAL A O 1
ATOM 636 N N . THR A 1 79 ? 5.332 0.911 -19.436 1.00 57.69 79 THR A N 1
ATOM 637 C CA . THR A 1 79 ? 6.373 1.799 -18.935 1.00 57.69 79 THR A CA 1
ATOM 638 C C . THR A 1 79 ? 7.413 1.030 -18.146 1.00 57.69 79 THR A C 1
ATOM 640 O O . THR A 1 79 ? 7.092 0.253 -17.249 1.00 57.69 79 THR A O 1
ATOM 643 N N . ASP A 1 80 ? 8.664 1.337 -18.467 1.00 59.94 80 ASP A N 1
ATOM 644 C CA . ASP A 1 80 ? 9.859 0.882 -17.780 1.00 59.94 80 ASP A CA 1
ATOM 645 C C . ASP A 1 80 ? 9.727 1.084 -16.249 1.00 59.94 80 ASP A C 1
ATOM 647 O O . ASP A 1 80 ? 9.502 2.222 -15.802 1.00 59.94 80 ASP A O 1
ATOM 651 N N . PRO A 1 81 ? 9.841 0.014 -15.434 1.00 61.88 81 PRO A N 1
ATOM 652 C CA . PRO A 1 81 ? 9.696 0.060 -13.976 1.00 61.88 81 PRO A CA 1
ATOM 653 C C . PRO A 1 81 ? 10.625 1.073 -13.286 1.00 61.88 81 PRO A C 1
ATOM 655 O O . PRO A 1 81 ? 10.335 1.482 -12.160 1.00 61.88 81 PRO A O 1
ATOM 658 N N . ALA A 1 82 ? 11.681 1.542 -13.961 1.00 63.38 82 ALA A N 1
ATOM 659 C CA . ALA A 1 82 ? 12.581 2.591 -13.481 1.00 63.38 82 ALA A CA 1
ATOM 660 C C . ALA A 1 82 ? 11.903 3.954 -13.207 1.00 63.38 82 ALA A C 1
ATOM 662 O O . ALA A 1 82 ? 12.430 4.756 -12.439 1.00 63.38 82 ALA A O 1
ATOM 663 N N . HIS A 1 83 ? 10.732 4.232 -13.792 1.00 61.81 83 HIS A N 1
ATOM 664 C CA . HIS A 1 83 ? 10.067 5.544 -13.701 1.00 61.81 83 HIS A CA 1
ATOM 665 C C . HIS A 1 83 ? 8.893 5.577 -12.709 1.00 61.81 83 HIS A C 1
ATOM 667 O O . HIS A 1 83 ? 8.078 6.506 -12.724 1.00 61.81 83 HIS A O 1
ATOM 673 N N . TRP A 1 84 ? 8.777 4.565 -11.847 1.00 67.31 84 TRP A N 1
ATOM 674 C CA . TRP A 1 84 ? 7.724 4.509 -10.842 1.00 67.31 84 TRP A CA 1
ATOM 675 C C . TRP A 1 84 ? 7.853 5.640 -9.808 1.00 67.31 84 TRP A C 1
ATOM 677 O O . TRP A 1 84 ? 8.907 5.827 -9.204 1.00 67.31 84 TRP A O 1
ATOM 687 N N . LYS A 1 85 ? 6.755 6.370 -9.566 1.00 63.84 85 LYS A N 1
ATOM 688 C CA . LYS A 1 85 ? 6.650 7.357 -8.484 1.00 63.84 85 LYS A CA 1
ATOM 689 C C . LYS A 1 85 ? 5.526 6.968 -7.519 1.00 63.84 85 LYS A C 1
ATOM 691 O O . LYS A 1 85 ? 4.427 6.659 -7.993 1.00 63.84 85 LYS A O 1
ATOM 696 N N . PRO A 1 86 ? 5.764 6.997 -6.196 1.00 62.38 86 PRO A N 1
ATOM 697 C CA . PRO A 1 86 ? 4.679 6.915 -5.226 1.00 62.38 86 PRO A CA 1
ATOM 698 C C . PRO A 1 86 ? 3.735 8.114 -5.425 1.00 62.38 86 PRO A C 1
ATOM 700 O O . PRO A 1 86 ? 4.207 9.223 -5.682 1.00 62.38 86 PRO A O 1
ATOM 703 N N . GLN A 1 87 ? 2.419 7.870 -5.379 1.00 60.31 87 GLN A N 1
ATOM 704 C CA . GLN A 1 87 ? 1.393 8.925 -5.391 1.00 60.31 87 GLN A CA 1
ATOM 705 C C . GLN A 1 87 ? 1.179 9.497 -3.995 1.00 60.31 87 GLN A C 1
ATOM 707 O O . GLN A 1 87 ? 1.325 8.716 -3.027 1.00 60.31 87 GLN A O 1
#